Protein AF-A0AAX2J8S6-F1 (afdb_monomer_lite)

Structure (mmCIF, N/CA/C/O backbone):
data_AF-A0AAX2J8S6-F1
#
_entry.id   AF-A0AAX2J8S6-F1
#
loop_
_atom_site.group_PDB
_atom_site.id
_atom_site.type_symbol
_atom_site.label_atom_id
_atom_site.label_alt_id
_atom_site.label_comp_id
_atom_site.label_asym_id
_atom_site.label_entity_id
_atom_site.label_seq_id
_atom_site.pdbx_PDB_ins_code
_atom_site.Cartn_x
_atom_site.Cartn_y
_atom_site.Cartn_z
_atom_site.occupancy
_atom_site.B_iso_or_equiv
_atom_site.auth_seq_id
_atom_site.auth_comp_id
_atom_site.auth_asym_id
_atom_site.auth_atom_id
_atom_site.pdbx_PDB_model_num
ATOM 1 N N . MET A 1 1 ? 13.031 15.086 -13.408 1.00 35.50 1 MET A N 1
ATOM 2 C CA . MET A 1 1 ? 11.718 14.809 -14.027 1.00 35.50 1 MET A CA 1
ATOM 3 C C . MET A 1 1 ? 10.799 14.143 -13.002 1.00 35.50 1 MET A C 1
ATOM 5 O O . MET A 1 1 ? 10.540 12.955 -13.077 1.00 35.50 1 MET A O 1
ATOM 9 N N . TRP A 1 2 ? 10.330 14.912 -12.016 1.00 35.69 2 TRP A N 1
ATOM 10 C CA . TRP A 1 2 ? 9.343 14.489 -11.006 1.00 35.69 2 TRP A CA 1
ATOM 11 C C . TRP A 1 2 ? 7.900 14.495 -11.565 1.00 35.69 2 TRP A C 1
ATOM 13 O O . TRP A 1 2 ? 6.934 14.534 -10.813 1.00 35.69 2 TRP A O 1
ATOM 23 N N . ASN A 1 3 ? 7.733 14.500 -12.893 1.00 44.53 3 ASN A N 1
ATOM 24 C CA . ASN A 1 3 ? 6.484 14.934 -13.528 1.00 44.53 3 ASN A CA 1
ATOM 25 C C . ASN A 1 3 ? 5.424 13.857 -13.704 1.00 44.53 3 ASN A C 1
ATOM 27 O O . ASN A 1 3 ? 4.303 14.174 -14.092 1.00 44.53 3 ASN A O 1
ATOM 31 N N . ILE A 1 4 ? 5.731 12.605 -13.393 1.00 46.97 4 ILE A N 1
ATOM 32 C CA . ILE A 1 4 ? 4.718 11.563 -13.338 1.00 46.97 4 ILE A CA 1
ATOM 33 C C . ILE A 1 4 ? 5.112 10.650 -12.182 1.00 46.97 4 ILE A C 1
ATOM 35 O O . ILE A 1 4 ? 5.736 9.609 -12.365 1.00 46.97 4 ILE A O 1
ATOM 39 N N . LEU A 1 5 ? 4.729 11.027 -10.958 1.00 46.59 5 LEU A N 1
ATOM 40 C CA . LEU A 1 5 ? 4.230 9.994 -10.051 1.00 46.59 5 LEU A CA 1
ATOM 41 C C . LEU A 1 5 ? 3.269 9.172 -10.908 1.00 46.59 5 LEU A C 1
ATOM 43 O O . LEU A 1 5 ? 2.350 9.797 -11.436 1.00 46.59 5 LEU A O 1
ATOM 47 N N . ASP A 1 6 ? 3.536 7.880 -11.168 1.00 58.91 6 ASP A N 1
ATOM 48 C CA . ASP A 1 6 ? 2.656 7.052 -12.004 1.00 58.91 6 ASP A CA 1
ATOM 49 C C . ASP A 1 6 ? 1.241 7.284 -11.513 1.00 58.91 6 ASP A C 1
ATOM 51 O O . ASP A 1 6 ? 0.866 6.794 -10.445 1.00 58.91 6 ASP A O 1
ATOM 55 N N . ARG A 1 7 ? 0.480 8.105 -12.250 1.00 61.53 7 ARG A N 1
ATOM 56 C CA . ARG A 1 7 ? -0.844 8.553 -11.808 1.00 61.53 7 ARG A CA 1
ATOM 57 C C . ARG A 1 7 ? -1.725 7.337 -11.574 1.00 61.53 7 ARG A C 1
ATOM 59 O O . ARG A 1 7 ? -2.597 7.375 -10.722 1.00 61.53 7 ARG A O 1
ATOM 66 N N . TYR A 1 8 ? -1.412 6.250 -12.276 1.00 65.38 8 TYR A N 1
ATOM 67 C CA . TYR A 1 8 ? -1.931 4.920 -12.050 1.00 65.38 8 TYR A CA 1
ATOM 68 C C . TYR A 1 8 ? 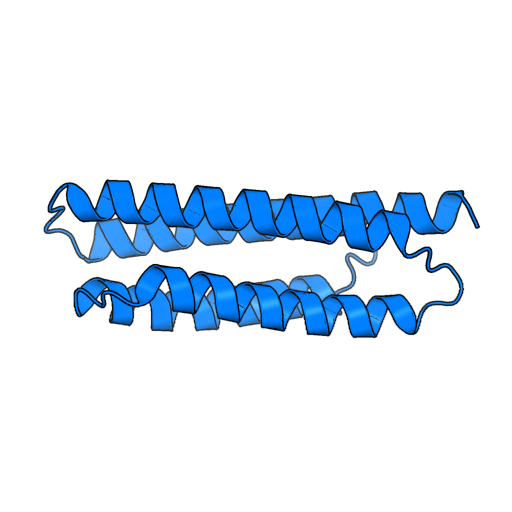-1.702 4.410 -10.622 1.00 65.38 8 TYR A C 1
ATOM 70 O O . TYR A 1 8 ? -2.665 4.106 -9.939 1.00 65.38 8 TYR A O 1
ATOM 78 N N . VAL A 1 9 ? -0.467 4.353 -10.119 1.00 62.22 9 VAL A N 1
ATOM 79 C CA . VAL A 1 9 ? -0.182 3.805 -8.780 1.00 62.22 9 VAL A CA 1
ATOM 80 C C . VAL A 1 9 ? -0.652 4.732 -7.669 1.00 62.22 9 VAL A C 1
ATOM 82 O O . VAL A 1 9 ? -1.170 4.257 -6.658 1.00 62.22 9 VAL A O 1
ATOM 85 N N . LEU A 1 10 ? -0.535 6.048 -7.865 1.00 62.75 10 LEU A N 1
ATOM 86 C CA . LEU A 1 10 ? -1.118 7.015 -6.938 1.00 62.75 10 LEU A CA 1
ATOM 87 C C . LEU A 1 10 ? -2.653 6.911 -6.938 1.00 62.75 10 LEU A C 1
ATOM 89 O O . LEU A 1 10 ? -3.258 6.880 -5.874 1.00 62.75 10 LEU A O 1
ATOM 93 N N . GLY A 1 11 ? -3.274 6.777 -8.111 1.00 68.06 11 GLY A N 1
ATOM 94 C CA . GLY A 1 11 ? -4.718 6.617 -8.281 1.00 68.06 11 GLY A CA 1
ATOM 95 C C . GLY A 1 11 ? -5.247 5.311 -7.694 1.00 68.06 11 GLY A C 1
ATOM 96 O O . GLY A 1 11 ? -6.196 5.339 -6.922 1.00 68.06 11 GLY A O 1
ATOM 97 N N . VAL A 1 12 ? -4.592 4.179 -7.966 1.00 71.12 12 VAL A N 1
ATOM 98 C CA . VAL A 1 12 ? -4.891 2.878 -7.344 1.00 71.12 12 VAL A CA 1
ATOM 99 C C . VAL A 1 12 ? -4.734 2.980 -5.829 1.00 71.12 12 VAL A C 1
ATOM 101 O O . VAL A 1 12 ? -5.603 2.519 -5.097 1.00 71.12 12 VAL A O 1
ATOM 104 N N . GLY A 1 13 ? -3.672 3.635 -5.349 1.00 67.38 13 GLY A N 1
ATOM 105 C CA . GLY A 1 13 ? -3.468 3.909 -3.928 1.00 67.38 13 GLY A CA 1
ATOM 106 C C . GLY A 1 13 ? -4.624 4.696 -3.308 1.00 67.38 13 GLY A C 1
ATOM 107 O O . GLY A 1 13 ? -5.164 4.267 -2.295 1.00 67.38 13 GLY A O 1
ATOM 108 N N . VAL A 1 14 ? -5.043 5.795 -3.938 1.00 69.19 14 VAL A N 1
ATOM 109 C CA . VAL A 1 14 ? -6.149 6.648 -3.474 1.00 69.19 14 VAL A CA 1
ATOM 110 C C . VAL A 1 14 ? -7.490 5.912 -3.513 1.00 69.19 14 VAL A C 1
ATOM 112 O O . VAL A 1 14 ? -8.233 5.975 -2.540 1.00 69.19 14 VAL A O 1
ATOM 115 N N . ILE A 1 15 ? -7.794 5.168 -4.580 1.00 78.12 15 ILE A N 1
ATOM 116 C CA . ILE A 1 15 ? -9.042 4.396 -4.702 1.00 78.12 15 ILE A CA 1
ATOM 117 C C . ILE A 1 15 ? -9.118 3.328 -3.609 1.00 78.12 15 ILE A C 1
ATOM 119 O O . ILE A 1 15 ? -10.108 3.263 -2.882 1.00 78.12 15 ILE A O 1
ATOM 123 N N . PHE A 1 16 ? -8.057 2.533 -3.435 1.00 72.81 16 PHE A N 1
ATOM 124 C CA . PHE A 1 16 ? -7.993 1.545 -2.355 1.00 72.81 16 PHE A CA 1
ATOM 125 C C . PHE A 1 16 ? -8.051 2.198 -0.977 1.00 72.81 16 PHE A C 1
ATOM 127 O O . PHE A 1 16 ? -8.587 1.602 -0.048 1.00 72.81 16 PHE A O 1
ATOM 134 N N . HIS A 1 17 ? -7.525 3.412 -0.830 1.00 69.81 17 HIS A N 1
ATOM 135 C CA . HIS A 1 17 ? -7.576 4.137 0.428 1.00 69.81 17 HIS A CA 1
ATOM 136 C C . HIS A 1 17 ? -8.990 4.651 0.749 1.00 69.81 17 HIS A C 1
ATOM 138 O O . HIS A 1 17 ? -9.436 4.494 1.884 1.00 69.81 17 HIS A O 1
ATOM 144 N N . ILE A 1 18 ? -9.726 5.180 -0.235 1.00 72.69 18 ILE A N 1
ATOM 145 C CA . ILE A 1 18 ? -11.127 5.612 -0.079 1.00 72.69 18 ILE A CA 1
ATOM 146 C C . ILE A 1 18 ? -12.024 4.409 0.236 1.00 72.69 18 ILE A C 1
ATOM 148 O O . ILE A 1 18 ? -12.730 4.416 1.243 1.00 72.69 18 ILE A O 1
ATOM 152 N N . ILE A 1 19 ? -11.943 3.353 -0.582 1.00 76.69 19 ILE A N 1
ATOM 153 C CA . ILE A 1 19 ? -12.721 2.119 -0.395 1.00 76.69 19 ILE A CA 1
ATOM 154 C C . ILE A 1 19 ? -12.361 1.479 0.948 1.00 76.69 19 ILE A C 1
ATOM 156 O O . ILE A 1 19 ? -13.236 1.169 1.752 1.00 76.69 19 ILE A O 1
ATOM 160 N N . GLY A 1 20 ? -11.064 1.341 1.223 1.00 69.50 20 GLY A N 1
ATOM 161 C CA . GLY A 1 20 ? -10.558 0.775 2.464 1.00 69.50 20 GLY A CA 1
ATOM 162 C C . GLY A 1 20 ? -11.037 1.543 3.688 1.00 69.50 20 GLY A C 1
ATOM 163 O O . GLY A 1 20 ? -11.465 0.916 4.641 1.00 69.50 20 GLY A O 1
ATOM 164 N N . THR A 1 21 ? -11.040 2.877 3.668 1.00 67.00 21 THR A N 1
ATOM 165 C CA . THR A 1 21 ? -11.512 3.679 4.810 1.00 67.00 21 THR A CA 1
ATOM 166 C C . THR A 1 21 ? -12.991 3.430 5.104 1.00 67.00 21 THR A C 1
ATOM 168 O O . THR A 1 21 ? -13.345 3.267 6.270 1.00 67.00 21 THR A O 1
ATOM 171 N N . PHE A 1 22 ? -13.844 3.337 4.078 1.00 69.44 22 PHE A N 1
ATOM 172 C CA . PHE A 1 22 ? -15.276 3.064 4.252 1.00 69.44 22 PHE A CA 1
ATOM 173 C C . PHE A 1 22 ? -15.513 1.682 4.884 1.00 69.44 22 PHE A C 1
ATOM 175 O O . PHE A 1 22 ? -16.088 1.586 5.967 1.00 69.44 22 PHE A O 1
ATOM 182 N N . PHE A 1 23 ? -14.951 0.631 4.277 1.00 69.31 23 PHE A N 1
ATOM 183 C CA . PHE A 1 23 ? -15.076 -0.743 4.776 1.00 69.31 23 PHE A CA 1
ATOM 184 C C . PHE A 1 23 ? -14.400 -0.961 6.135 1.00 69.31 23 PHE A C 1
ATOM 186 O O . PHE A 1 23 ? -14.900 -1.724 6.955 1.00 69.31 23 PHE A O 1
ATOM 193 N N . LEU A 1 24 ? -13.261 -0.309 6.395 1.00 68.38 24 LEU A N 1
ATOM 194 C CA . LEU A 1 24 ? -12.576 -0.405 7.685 1.00 68.38 24 LEU A CA 1
ATOM 195 C C . LEU A 1 24 ? -13.379 0.264 8.786 1.00 68.38 24 LEU A C 1
ATOM 197 O O . LEU A 1 24 ? -13.444 -0.276 9.880 1.00 68.38 24 LEU A O 1
ATOM 201 N N . THR A 1 25 ? -13.999 1.408 8.507 1.00 65.06 25 THR A N 1
ATOM 202 C CA . THR A 1 25 ? -14.829 2.102 9.495 1.00 65.06 25 THR A CA 1
ATOM 203 C C . THR A 1 25 ? -16.017 1.230 9.893 1.00 65.06 25 THR A C 1
ATOM 205 O O . THR A 1 25 ? -16.248 1.030 11.081 1.00 65.06 25 THR A O 1
ATOM 208 N N . GLU A 1 26 ? -16.702 0.629 8.921 1.00 66.56 26 GLU A N 1
ATOM 209 C CA . GLU A 1 26 ? -17.816 -0.298 9.157 1.00 66.56 26 GLU A CA 1
ATOM 210 C C . GLU A 1 2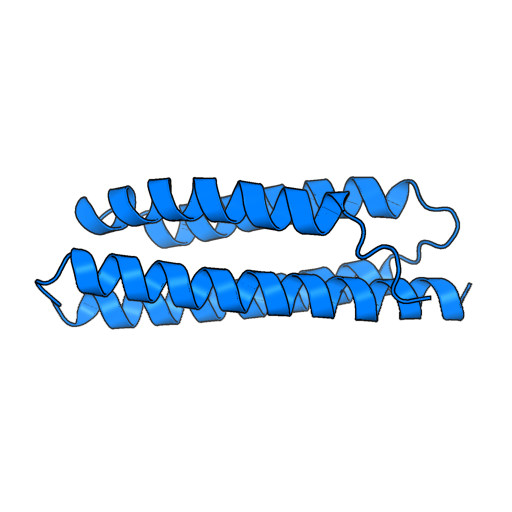6 ? -17.365 -1.566 9.907 1.00 66.56 26 GLU A C 1
ATOM 212 O O . GLU A 1 26 ? -17.904 -1.901 10.958 1.00 66.56 26 GLU A O 1
ATOM 217 N N . ALA A 1 27 ? -16.277 -2.207 9.467 1.00 67.12 27 ALA A N 1
ATOM 218 C CA . ALA A 1 27 ? -15.732 -3.391 10.133 1.00 67.12 27 ALA A CA 1
ATOM 219 C C . ALA A 1 27 ? -15.256 -3.114 11.573 1.00 67.12 27 ALA A C 1
ATOM 221 O O . ALA A 1 27 ? -15.322 -3.995 12.430 1.00 67.12 27 ALA A O 1
ATOM 222 N N . ILE A 1 28 ? -14.759 -1.908 11.852 1.00 65.81 28 ILE A N 1
ATOM 223 C CA . ILE A 1 28 ? -14.378 -1.482 13.202 1.00 65.81 28 ILE A CA 1
ATOM 224 C C . ILE A 1 28 ? -15.620 -1.267 14.074 1.00 65.81 28 ILE A C 1
ATOM 226 O O . ILE A 1 28 ? -15.619 -1.697 15.228 1.00 65.81 28 ILE A O 1
ATOM 230 N N . LEU A 1 29 ? -16.666 -0.635 13.533 1.00 65.38 29 LEU A N 1
ATOM 231 C CA . LEU A 1 29 ? -17.935 -0.394 14.229 1.00 65.38 29 LEU A CA 1
ATOM 232 C C . LEU A 1 29 ? -18.645 -1.690 14.617 1.00 65.38 29 LEU A C 1
ATOM 234 O O . LEU A 1 29 ? -19.151 -1.797 15.732 1.00 65.38 29 LEU A O 1
ATOM 238 N N . ASP A 1 30 ? -18.591 -2.692 13.745 1.00 67.56 30 ASP A N 1
ATOM 239 C CA . ASP A 1 30 ? -19.188 -4.008 13.985 1.00 67.56 30 ASP A CA 1
ATOM 240 C C . ASP A 1 30 ? -18.338 -4.906 14.903 1.00 67.56 30 ASP A C 1
ATOM 242 O O . ASP A 1 30 ? -18.685 -6.063 15.151 1.00 67.56 30 ASP A O 1
ATOM 246 N N . GLY A 1 31 ? -17.187 -4.420 15.391 1.00 65.69 31 GLY A N 1
ATOM 247 C CA . GLY A 1 31 ? -16.253 -5.227 16.181 1.00 65.69 31 GLY A CA 1
ATOM 248 C C . GLY A 1 31 ? -15.737 -6.445 15.407 1.00 65.69 31 GLY A C 1
ATOM 249 O O . GLY A 1 31 ? -15.482 -7.506 15.985 1.00 65.69 31 GLY A O 1
ATOM 250 N N . ASN A 1 32 ? -15.616 -6.323 14.083 1.00 68.69 32 ASN A N 1
ATOM 251 C CA . ASN A 1 32 ? -15.380 -7.450 13.201 1.00 68.69 32 ASN A CA 1
ATOM 252 C C . ASN A 1 32 ? -13.996 -8.066 13.457 1.00 68.69 32 ASN A C 1
ATOM 254 O O . ASN A 1 32 ? -12.948 -7.476 13.175 1.00 68.69 32 ASN A O 1
ATOM 258 N N . LYS A 1 33 ? -13.987 -9.315 13.934 1.00 70.44 33 LYS A N 1
ATOM 259 C CA . LYS A 1 33 ? -12.762 -10.091 14.201 1.00 70.44 33 LYS A CA 1
ATOM 260 C C . LYS A 1 33 ? -11.863 -10.269 12.968 1.00 70.44 33 LYS A C 1
ATOM 262 O O . LYS A 1 33 ? -10.680 -10.570 13.117 1.00 70.44 33 LYS A O 1
ATOM 267 N N . TYR A 1 34 ? -12.406 -10.072 11.767 1.00 71.06 34 TYR A N 1
ATOM 268 C CA . TYR A 1 34 ? -11.709 -10.209 10.491 1.00 71.06 34 TYR A CA 1
ATOM 269 C C . TYR A 1 34 ? -11.069 -8.905 9.987 1.00 71.06 34 TYR A C 1
ATOM 271 O O . TYR A 1 34 ? -10.460 -8.907 8.920 1.00 71.06 34 TYR A O 1
ATOM 279 N N . LEU A 1 35 ? -11.122 -7.807 10.753 1.00 69.31 35 LEU A N 1
ATOM 280 C CA . LEU A 1 35 ? -10.551 -6.504 10.379 1.00 69.31 35 LEU A CA 1
ATOM 281 C C . LEU A 1 35 ? -9.110 -6.595 9.850 1.00 69.31 35 LEU A C 1
ATOM 283 O O . LEU A 1 35 ? -8.786 -6.057 8.793 1.00 69.31 35 LEU A O 1
ATOM 287 N N . LEU A 1 36 ? -8.240 -7.321 10.559 1.00 68.81 36 LEU A N 1
ATOM 288 C CA . LEU A 1 36 ? -6.836 -7.470 10.168 1.00 68.81 36 LEU A CA 1
ATOM 289 C C . LEU A 1 36 ? -6.686 -8.214 8.830 1.00 68.81 36 LEU A C 1
ATOM 291 O O . LEU A 1 36 ? -5.802 -7.898 8.039 1.00 68.81 36 LEU A O 1
ATOM 295 N N . GLN A 1 37 ? -7.563 -9.184 8.568 1.00 71.12 37 GLN A N 1
ATOM 296 C CA . GLN A 1 37 ? -7.562 -9.971 7.334 1.00 71.12 37 GLN A CA 1
ATOM 297 C C . GLN A 1 37 ? -8.066 -9.134 6.157 1.00 71.12 37 GLN A C 1
ATOM 299 O O . GLN A 1 37 ? -7.467 -9.176 5.088 1.00 71.12 37 GLN A O 1
ATOM 304 N N . ILE A 1 38 ? -9.092 -8.302 6.365 1.00 72.38 38 ILE A N 1
ATOM 305 C CA . ILE A 1 38 ? -9.585 -7.350 5.357 1.00 72.38 38 ILE A CA 1
ATOM 306 C C . ILE A 1 38 ? -8.457 -6.398 4.929 1.00 72.38 38 ILE A C 1
ATOM 308 O O . ILE A 1 38 ? -8.213 -6.233 3.733 1.00 72.38 38 ILE A O 1
ATOM 312 N N . ILE A 1 39 ? -7.706 -5.842 5.890 1.00 70.19 39 ILE A N 1
ATOM 313 C CA . ILE A 1 39 ? -6.530 -4.993 5.615 1.00 70.19 39 ILE A CA 1
ATOM 314 C C . ILE A 1 39 ? -5.487 -5.752 4.780 1.00 70.19 39 ILE A C 1
ATOM 316 O O . ILE A 1 39 ? -4.967 -5.224 3.795 1.00 70.19 39 ILE A O 1
ATOM 320 N N . GLN A 1 40 ? -5.178 -6.995 5.157 1.00 70.31 40 GLN A N 1
ATOM 321 C CA . GLN A 1 40 ? -4.178 -7.818 4.471 1.00 70.31 40 GLN A CA 1
ATOM 322 C C . GLN A 1 40 ? -4.590 -8.159 3.034 1.00 70.31 40 GLN A C 1
ATOM 324 O O . GLN A 1 40 ? -3.779 -8.001 2.120 1.00 70.31 40 GLN A O 1
ATOM 329 N N . TYR A 1 41 ? -5.841 -8.568 2.812 1.00 73.38 41 TYR A N 1
ATOM 330 C CA . TYR A 1 41 ? -6.345 -8.888 1.476 1.00 73.38 41 TYR A CA 1
ATOM 331 C C . TYR A 1 41 ? -6.404 -7.655 0.574 1.00 73.38 41 TYR A C 1
ATOM 333 O O . TYR A 1 41 ? -5.969 -7.727 -0.574 1.00 73.38 41 TYR A O 1
ATOM 341 N N . ALA A 1 42 ? -6.844 -6.503 1.090 1.00 73.00 42 ALA A N 1
ATOM 342 C CA . ALA A 1 42 ? -6.819 -5.250 0.335 1.00 73.00 42 ALA A CA 1
ATOM 343 C C . ALA A 1 42 ? -5.388 -4.871 -0.096 1.00 73.00 42 ALA A C 1
ATOM 345 O O . ALA A 1 42 ? -5.166 -4.435 -1.228 1.00 73.00 42 ALA A O 1
ATOM 346 N N . SER A 1 43 ? -4.400 -5.100 0.776 1.00 70.81 43 SER A N 1
ATOM 347 C CA . SER A 1 43 ? -2.981 -4.905 0.459 1.00 70.81 43 SER A CA 1
ATOM 348 C C . SER A 1 43 ? -2.487 -5.810 -0.654 1.00 70.81 43 SER A C 1
ATOM 350 O O . SER A 1 43 ? -1.874 -5.335 -1.608 1.00 70.81 43 SER A O 1
ATOM 352 N N . LEU A 1 44 ? -2.765 -7.111 -0.534 1.00 72.50 44 LEU A N 1
ATOM 353 C CA . LEU A 1 44 ? -2.353 -8.120 -1.502 1.00 72.50 44 LEU A CA 1
ATOM 354 C C . LEU A 1 44 ? -2.927 -7.798 -2.880 1.00 72.50 44 LEU A C 1
ATOM 356 O O . LEU A 1 44 ? -2.176 -7.763 -3.852 1.00 72.50 44 LEU A O 1
ATOM 360 N N . SER A 1 45 ? -4.215 -7.459 -2.951 1.00 74.12 45 SER A N 1
ATOM 361 C CA . SER A 1 45 ? -4.872 -7.039 -4.192 1.00 74.12 45 SER A CA 1
ATOM 362 C C . SER A 1 45 ? -4.185 -5.824 -4.819 1.00 74.12 45 SER A C 1
ATOM 364 O O . SER A 1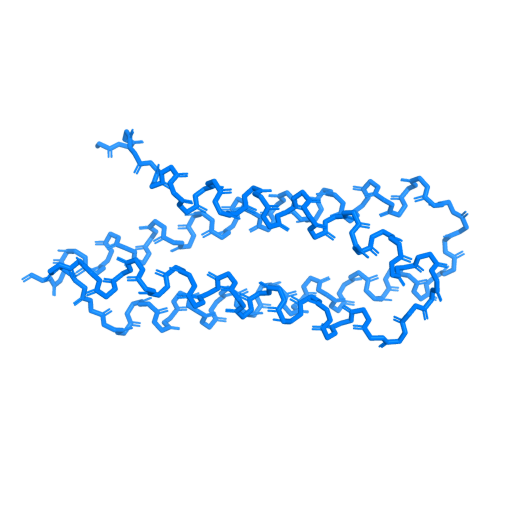 45 ? -3.848 -5.843 -6.003 1.00 74.12 45 SER A O 1
ATOM 366 N N . LYS A 1 46 ? -3.883 -4.790 -4.024 1.00 77.81 46 LYS A N 1
ATOM 367 C CA . LYS A 1 46 ? -3.132 -3.614 -4.488 1.00 77.81 46 LYS A CA 1
ATOM 368 C C . LYS A 1 46 ? -1.737 -3.995 -5.002 1.00 77.81 46 LYS A C 1
ATOM 370 O O . LYS A 1 46 ? -1.313 -3.507 -6.047 1.00 77.81 46 LYS A O 1
ATOM 375 N N . SER A 1 47 ? -1.017 -4.864 -4.295 1.00 74.38 47 SER A N 1
ATOM 376 C CA . SER A 1 47 ? 0.312 -5.329 -4.703 1.00 74.38 47 SER A CA 1
ATOM 377 C C . SER A 1 47 ? 0.280 -6.104 -6.020 1.00 74.38 47 SER A C 1
ATOM 379 O O . SER A 1 47 ? 1.125 -5.852 -6.871 1.00 74.38 47 SER A O 1
ATOM 381 N N . VAL A 1 48 ? -0.710 -6.976 -6.235 1.00 73.88 48 VAL A N 1
ATOM 382 C CA . VAL A 1 48 ? -0.893 -7.710 -7.503 1.00 73.88 48 VAL A CA 1
ATOM 383 C C . VAL A 1 48 ? -1.131 -6.752 -8.675 1.00 73.88 48 VAL A C 1
ATOM 385 O O . VAL A 1 48 ? -0.543 -6.920 -9.745 1.00 73.88 48 VAL A O 1
ATOM 388 N N . ILE A 1 49 ? -1.933 -5.704 -8.470 1.00 76.19 49 ILE A N 1
ATOM 389 C CA . ILE A 1 49 ? -2.173 -4.668 -9.486 1.00 76.19 49 ILE A CA 1
ATOM 390 C C . ILE A 1 49 ? -0.865 -3.939 -9.836 1.00 76.19 49 ILE A C 1
ATOM 392 O O . ILE A 1 49 ? -0.518 -3.791 -11.008 1.00 76.19 49 ILE A O 1
ATOM 396 N N . ILE A 1 50 ? -0.096 -3.528 -8.823 1.00 75.94 50 ILE A N 1
ATOM 397 C CA . ILE A 1 50 ? 1.184 -2.828 -9.014 1.00 75.94 50 ILE A CA 1
ATOM 398 C C . ILE A 1 50 ? 2.233 -3.735 -9.674 1.00 75.94 50 ILE A C 1
ATOM 400 O O . ILE A 1 50 ? 2.983 -3.275 -10.535 1.00 75.94 50 ILE A O 1
ATOM 404 N N . PHE A 1 51 ? 2.272 -5.017 -9.307 1.00 75.94 51 PHE A N 1
ATOM 405 C CA . PHE A 1 51 ? 3.132 -6.020 -9.933 1.00 75.94 51 PHE A CA 1
ATOM 406 C C . PHE A 1 51 ? 2.854 -6.155 -11.425 1.00 75.94 51 PHE A C 1
ATOM 408 O O . PHE A 1 51 ? 3.784 -6.106 -12.225 1.00 75.94 51 PHE A O 1
ATOM 415 N N . SER A 1 52 ? 1.576 -6.272 -11.791 1.00 71.38 52 SER A N 1
ATOM 416 C CA . SER A 1 52 ? 1.144 -6.416 -13.185 1.00 71.38 52 SER A CA 1
ATOM 417 C C . SER A 1 52 ? 1.608 -5.231 -14.035 1.00 71.38 52 SER A C 1
ATOM 419 O O . SER A 1 52 ? 2.050 -5.414 -15.164 1.00 71.38 52 SER A O 1
ATOM 421 N N . TYR A 1 53 ? 1.594 -4.023 -13.461 1.00 76.25 53 TYR A N 1
ATOM 422 C CA . TYR A 1 53 ? 2.131 -2.827 -14.112 1.00 76.25 53 TYR A CA 1
ATOM 423 C C . TYR A 1 53 ? 3.658 -2.863 -14.269 1.00 76.25 53 TYR A C 1
ATOM 425 O O . TYR A 1 53 ? 4.186 -2.435 -15.288 1.00 76.25 53 TYR A O 1
ATOM 433 N N . TRP A 1 54 ? 4.382 -3.375 -13.272 1.00 75.62 54 TRP A N 1
ATOM 434 C CA . TRP A 1 54 ? 5.843 -3.468 -13.319 1.00 75.62 54 TRP A CA 1
ATOM 435 C C . TRP A 1 54 ? 6.346 -4.528 -14.298 1.00 75.62 54 TRP A C 1
ATOM 437 O O . TRP A 1 54 ? 7.353 -4.294 -14.948 1.00 75.62 54 TRP A O 1
ATOM 447 N N . VAL A 1 55 ? 5.666 -5.671 -14.420 1.00 73.94 55 VAL A N 1
ATOM 448 C CA . VAL A 1 55 ? 6.056 -6.737 -15.363 1.00 73.94 55 VAL A CA 1
ATOM 449 C C . VAL A 1 55 ? 5.899 -6.296 -16.822 1.00 73.94 55 VAL A C 1
ATOM 451 O O . VAL A 1 55 ? 6.640 -6.770 -17.675 1.00 73.94 55 VAL A O 1
ATOM 454 N N . GLY A 1 56 ? 4.985 -5.364 -17.107 1.00 69.50 56 GLY A N 1
ATOM 455 C CA . GLY A 1 56 ? 4.839 -4.753 -18.432 1.00 69.50 56 GLY A CA 1
ATOM 456 C C . GLY A 1 56 ? 5.907 -3.709 -18.786 1.00 69.50 56 GLY A C 1
ATOM 457 O O . GLY A 1 56 ? 5.794 -3.077 -19.831 1.00 69.50 56 GLY A O 1
ATOM 458 N N . ASP A 1 57 ? 6.905 -3.482 -17.926 1.00 76.31 57 ASP A N 1
ATOM 459 C CA . ASP A 1 57 ? 7.977 -2.508 -18.137 1.00 76.31 57 ASP A CA 1
ATOM 460 C C . ASP A 1 57 ? 9.297 -3.199 -18.491 1.00 76.31 57 ASP A C 1
ATOM 462 O O . ASP A 1 57 ? 9.851 -3.951 -17.690 1.00 76.31 57 ASP A O 1
ATOM 466 N N . ASP A 1 58 ? 9.868 -2.881 -19.650 1.00 71.44 58 ASP A N 1
ATOM 467 C CA . ASP A 1 58 ? 11.117 -3.494 -20.130 1.00 71.44 58 ASP A CA 1
ATOM 468 C C . ASP A 1 58 ? 12.330 -3.224 -19.216 1.00 71.44 58 ASP A C 1
ATOM 470 O O . ASP A 1 58 ? 13.356 -3.905 -19.292 1.00 71.44 58 ASP A O 1
ATOM 474 N N . ARG A 1 59 ? 12.235 -2.233 -18.317 1.00 76.50 59 ARG A N 1
ATOM 475 C CA . ARG A 1 59 ? 13.280 -1.892 -17.331 1.00 76.50 59 ARG A CA 1
ATOM 476 C C . ARG A 1 59 ? 13.072 -2.535 -15.964 1.00 76.50 59 ARG A C 1
ATOM 478 O O . ARG A 1 59 ? 13.707 -2.165 -14.966 1.00 76.50 59 ARG A O 1
ATOM 485 N N . TYR A 1 60 ? 12.161 -3.492 -15.899 1.00 74.31 60 TYR A N 1
ATOM 486 C CA . TYR A 1 60 ? 11.825 -4.221 -14.696 1.00 74.31 60 TYR A CA 1
ATOM 487 C C . TYR A 1 60 ? 12.946 -5.154 -14.226 1.00 74.31 60 TYR A C 1
ATOM 489 O O . TYR A 1 60 ? 13.503 -5.954 -14.976 1.00 74.31 60 TYR A O 1
ATOM 497 N N . LYS A 1 61 ? 13.229 -5.117 -12.920 1.00 79.94 61 LYS A N 1
ATOM 498 C CA . LYS A 1 61 ? 14.028 -6.122 -12.214 1.00 79.94 61 LYS A CA 1
ATOM 499 C C . LYS A 1 61 ? 13.272 -6.575 -10.968 1.00 79.94 61 LYS A C 1
ATOM 501 O O . LYS A 1 61 ? 13.094 -5.803 -10.020 1.00 79.94 61 LYS A O 1
ATOM 506 N N . PHE A 1 62 ? 12.925 -7.863 -10.930 1.00 76.50 62 PHE A N 1
ATOM 507 C CA . PHE A 1 62 ? 12.128 -8.485 -9.865 1.00 76.50 62 PHE A CA 1
ATOM 508 C C . PHE A 1 62 ? 12.603 -8.153 -8.446 1.00 76.50 62 PHE A C 1
ATOM 510 O O . PHE A 1 62 ? 11.787 -7.829 -7.585 1.00 76.50 62 PHE A O 1
ATOM 517 N N . ARG A 1 63 ? 13.921 -8.137 -8.204 1.00 82.62 63 ARG A N 1
ATOM 518 C CA . ARG A 1 63 ? 14.494 -7.859 -6.874 1.00 82.62 63 ARG A CA 1
ATOM 519 C C . ARG A 1 63 ? 14.004 -6.548 -6.246 1.00 82.62 63 ARG A C 1
ATOM 521 O O . ARG A 1 63 ? 13.806 -6.498 -5.038 1.00 82.62 63 ARG A O 1
ATOM 528 N N . TYR A 1 64 ? 13.796 -5.493 -7.038 1.00 84.38 64 TYR A N 1
ATOM 529 C CA . TYR A 1 64 ? 13.367 -4.196 -6.503 1.00 84.38 64 TYR A CA 1
ATOM 530 C C . TYR A 1 64 ? 11.868 -4.159 -6.231 1.00 84.38 64 TYR A C 1
ATOM 532 O O . TYR A 1 64 ? 11.457 -3.569 -5.237 1.00 84.38 64 TYR A O 1
ATOM 540 N N . TYR A 1 65 ? 11.068 -4.840 -7.054 1.00 82.44 65 TYR A N 1
ATOM 541 C CA . TYR A 1 65 ? 9.654 -5.043 -6.755 1.00 82.44 65 TYR A CA 1
ATOM 542 C C . TYR A 1 65 ? 9.476 -5.875 -5.484 1.00 82.44 65 TYR A C 1
ATOM 544 O O . TYR A 1 65 ? 8.671 -5.529 -4.628 1.00 82.44 65 TYR A O 1
ATOM 552 N N . PHE A 1 66 ? 10.250 -6.950 -5.335 1.00 81.00 66 PHE A N 1
ATOM 553 C CA . PHE A 1 66 ? 10.163 -7.828 -4.175 1.00 81.00 66 PHE A CA 1
ATOM 554 C C . PHE A 1 66 ? 10.514 -7.093 -2.871 1.00 81.00 66 PHE A C 1
ATOM 556 O O . PHE A 1 66 ? 9.791 -7.201 -1.884 1.00 81.00 66 PHE A O 1
ATOM 563 N N . LEU A 1 67 ? 11.564 -6.263 -2.883 1.00 85.00 67 LEU A N 1
ATOM 564 C CA . LEU A 1 67 ? 11.908 -5.401 -1.746 1.00 85.00 67 LEU A CA 1
ATOM 565 C C . LEU A 1 67 ? 10.829 -4.343 -1.464 1.00 85.00 67 LEU A C 1
ATOM 567 O O . LEU A 1 67 ? 10.473 -4.132 -0.304 1.00 85.00 67 LEU A O 1
ATOM 571 N N . TYR A 1 68 ? 10.276 -3.715 -2.509 1.00 87.19 68 TYR A N 1
ATOM 572 C CA . TYR A 1 68 ? 9.121 -2.822 -2.385 1.00 87.19 68 TYR A CA 1
ATOM 573 C C . TYR A 1 68 ? 7.942 -3.532 -1.710 1.00 87.19 68 TYR A C 1
ATOM 575 O O . TYR A 1 68 ? 7.379 -3.000 -0.754 1.00 87.19 68 TYR A O 1
ATOM 583 N N . PHE A 1 69 ? 7.601 -4.736 -2.169 1.00 83.00 69 PHE A N 1
ATOM 584 C CA . PHE A 1 69 ? 6.502 -5.542 -1.650 1.00 83.00 69 PHE A CA 1
ATOM 585 C C . PHE A 1 69 ? 6.681 -5.850 -0.160 1.00 83.00 69 PHE A C 1
ATOM 587 O O . PHE A 1 69 ? 5.774 -5.577 0.625 1.00 83.00 69 PHE A O 1
ATOM 594 N N . ILE A 1 70 ? 7.860 -6.334 0.248 1.00 83.31 70 ILE A N 1
ATOM 595 C CA . ILE A 1 70 ? 8.157 -6.650 1.656 1.00 83.31 70 ILE A CA 1
ATOM 596 C C . ILE A 1 70 ? 8.019 -5.411 2.545 1.00 83.31 70 ILE A C 1
ATOM 598 O O . ILE A 1 70 ? 7.403 -5.477 3.612 1.00 83.31 70 ILE A O 1
ATOM 602 N N . LEU A 1 71 ? 8.569 -4.271 2.118 1.00 85.94 71 LEU A N 1
ATOM 603 C CA . LEU A 1 71 ? 8.491 -3.036 2.899 1.00 85.94 71 LEU A CA 1
ATOM 604 C C . LEU A 1 71 ? 7.060 -2.504 2.970 1.00 85.94 71 LEU A C 1
ATOM 606 O O . LEU A 1 71 ? 6.621 -2.087 4.039 1.00 85.94 71 LEU A O 1
ATOM 610 N N . ASN A 1 72 ? 6.306 -2.577 1.871 1.00 84.19 72 ASN A N 1
ATOM 611 C CA . ASN A 1 72 ? 4.898 -2.186 1.856 1.00 84.19 72 ASN A CA 1
ATOM 612 C C . ASN A 1 72 ? 4.063 -3.032 2.813 1.00 84.19 72 ASN A C 1
ATOM 614 O O . ASN A 1 72 ? 3.275 -2.501 3.596 1.00 84.19 72 ASN A O 1
ATOM 618 N N . PHE A 1 73 ? 4.268 -4.348 2.757 1.00 81.38 73 PHE A N 1
ATOM 619 C CA . PHE A 1 73 ? 3.574 -5.303 3.601 1.00 81.38 73 PHE A CA 1
ATOM 620 C C . PHE A 1 73 ? 3.905 -5.073 5.076 1.00 81.38 73 PHE A C 1
ATOM 622 O O . PHE A 1 73 ? 2.997 -5.001 5.897 1.00 81.38 73 PHE A O 1
ATOM 629 N N . THR A 1 74 ? 5.183 -4.867 5.405 1.00 84.44 74 THR A N 1
ATOM 630 C CA . THR A 1 74 ? 5.636 -4.577 6.776 1.00 84.44 74 THR A CA 1
ATOM 631 C C . THR A 1 74 ? 5.010 -3.295 7.327 1.00 84.44 74 THR A C 1
ATOM 633 O O . THR A 1 74 ? 4.490 -3.291 8.445 1.00 84.44 74 THR A O 1
ATOM 636 N N . VAL A 1 75 ? 5.019 -2.212 6.544 1.00 84.06 75 VAL A N 1
ATOM 637 C CA . VAL A 1 75 ? 4.436 -0.917 6.929 1.00 84.06 75 VAL A CA 1
ATOM 638 C C . VAL A 1 75 ? 2.934 -1.051 7.193 1.00 84.06 75 VAL A C 1
ATOM 640 O O . VAL A 1 75 ? 2.441 -0.597 8.228 1.00 84.06 75 VAL A O 1
ATOM 643 N N . LEU A 1 76 ? 2.208 -1.741 6.312 1.00 80.38 76 LEU A N 1
ATOM 644 C CA . LEU A 1 76 ? 0.776 -1.945 6.493 1.00 80.38 76 LEU A CA 1
ATOM 645 C C . LEU A 1 76 ? 0.462 -2.874 7.672 1.00 80.38 76 LEU A C 1
ATOM 647 O O . LEU A 1 76 ? -0.411 -2.561 8.478 1.00 80.38 76 LEU A O 1
ATOM 651 N N . PHE A 1 77 ? 1.175 -3.991 7.807 1.00 78.31 77 PHE A N 1
ATOM 652 C CA . PHE A 1 77 ? 0.986 -4.922 8.918 1.00 78.31 77 PHE A CA 1
ATOM 653 C C . PHE A 1 77 ? 1.180 -4.218 10.266 1.00 78.31 77 PHE A C 1
ATOM 655 O O . PHE A 1 77 ? 0.333 -4.327 11.153 1.00 78.31 77 PHE A O 1
ATOM 662 N N . SER A 1 78 ? 2.235 -3.406 10.377 1.00 82.56 78 SER A N 1
ATOM 663 C CA . SER A 1 78 ? 2.522 -2.600 11.569 1.00 82.56 78 SER A CA 1
ATOM 664 C C . SER A 1 78 ? 1.395 -1.606 11.866 1.00 82.56 78 SER A C 1
ATOM 666 O O . SER A 1 78 ? 0.973 -1.472 13.013 1.00 82.56 78 SER A O 1
ATOM 668 N N . SER A 1 79 ? 0.842 -0.959 10.835 1.00 80.19 79 SER A N 1
ATOM 669 C CA . SER A 1 79 ? -0.294 -0.045 11.000 1.00 80.19 79 SER A CA 1
ATOM 670 C C . SER A 1 79 ? -1.582 -0.750 11.439 1.00 80.19 79 SER A C 1
ATOM 672 O O . SER A 1 79 ? -2.304 -0.229 12.284 1.00 80.19 79 SER A O 1
ATOM 674 N N . GLY A 1 80 ? -1.845 -1.963 10.942 1.00 77.12 80 GLY A N 1
ATOM 675 C CA . GLY A 1 80 ? -2.991 -2.771 11.360 1.00 77.12 80 GLY A CA 1
ATOM 676 C C . GLY A 1 80 ? -2.894 -3.193 12.827 1.00 77.12 80 GLY A C 1
ATOM 677 O O . GLY A 1 80 ? -3.887 -3.128 13.552 1.00 77.12 80 GLY A O 1
ATOM 678 N N . LEU A 1 81 ? -1.692 -3.558 13.291 1.00 78.44 81 LEU A N 1
ATOM 679 C CA . LEU A 1 81 ? -1.436 -3.817 14.712 1.00 78.44 81 LEU A CA 1
ATOM 680 C C . LEU A 1 81 ? -1.653 -2.564 15.567 1.00 78.44 81 LEU A C 1
ATOM 682 O O . LEU A 1 81 ? -2.288 -2.651 16.618 1.00 78.44 81 LEU A O 1
ATOM 686 N N . PHE A 1 82 ? -1.179 -1.406 15.102 1.00 79.25 82 PHE A N 1
ATOM 687 C CA . PHE A 1 82 ? -1.362 -0.131 15.793 1.00 79.25 82 PHE A CA 1
ATOM 688 C C . PHE A 1 82 ? -2.845 0.249 15.920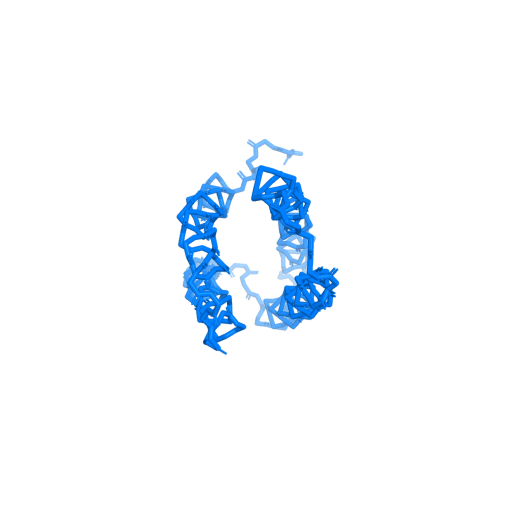 1.00 79.25 82 PHE A C 1
ATOM 690 O O . PHE A 1 82 ? -3.313 0.531 17.022 1.00 79.25 82 PHE A O 1
ATOM 697 N N . ILE A 1 83 ? -3.610 0.176 14.824 1.00 75.12 83 ILE A N 1
ATOM 698 C CA . ILE A 1 83 ? -5.060 0.439 14.821 1.00 75.12 83 ILE A CA 1
ATOM 699 C C . ILE A 1 83 ? -5.777 -0.515 15.782 1.00 75.12 83 ILE A C 1
ATOM 701 O O . ILE A 1 83 ? -6.596 -0.081 16.590 1.00 75.12 83 ILE A O 1
ATOM 705 N N . ARG A 1 84 ? -5.438 -1.810 15.754 1.00 73.88 84 ARG A N 1
ATOM 706 C CA . ARG A 1 84 ? -6.025 -2.811 16.656 1.00 73.88 84 ARG A CA 1
ATOM 707 C C . ARG A 1 84 ? -5.744 -2.504 18.129 1.00 73.88 84 ARG A C 1
ATOM 709 O O . ARG A 1 84 ? -6.644 -2.646 18.953 1.00 73.88 84 ARG A O 1
ATOM 716 N N . ALA A 1 85 ? -4.526 -2.078 18.460 1.00 75.81 85 ALA A N 1
ATOM 717 C CA . ALA A 1 85 ? -4.171 -1.669 19.817 1.00 75.81 85 ALA A CA 1
ATOM 718 C C . ALA A 1 85 ? -4.977 -0.440 20.272 1.00 75.81 85 ALA A C 1
ATOM 720 O O . ALA A 1 85 ? -5.420 -0.392 21.417 1.00 75.81 85 ALA A O 1
ATOM 721 N N . PHE A 1 86 ? -5.222 0.511 19.366 1.00 70.12 86 PHE A N 1
ATOM 722 C CA . PHE A 1 86 ? -6.004 1.719 19.634 1.00 70.12 86 PHE A CA 1
ATOM 723 C C . PHE A 1 86 ? -7.495 1.416 19.869 1.00 70.12 86 PHE A C 1
ATOM 725 O O . PHE A 1 86 ? -8.100 1.943 20.800 1.00 70.12 86 PHE A O 1
ATOM 732 N N . ILE A 1 87 ? -8.077 0.504 19.081 1.00 67.38 87 ILE A N 1
ATOM 733 C CA . ILE A 1 87 ? -9.460 0.024 19.261 1.00 67.38 87 ILE A CA 1
ATOM 734 C C . ILE A 1 87 ? -9.619 -0.707 20.602 1.00 67.38 87 ILE A C 1
ATOM 736 O O . ILE A 1 87 ? -10.620 -0.524 21.294 1.00 67.38 87 ILE A O 1
ATOM 740 N N . GLY A 1 88 ? -8.613 -1.489 21.011 1.00 62.56 88 GLY A N 1
ATOM 741 C CA . GLY A 1 88 ? -8.607 -2.211 22.288 1.00 62.56 88 GLY A CA 1
ATOM 742 C C . GLY A 1 88 ? -8.708 -1.318 23.533 1.00 62.56 88 GLY A C 1
ATOM 743 O O . GLY A 1 88 ? -9.031 -1.821 24.605 1.00 62.56 88 GLY A O 1
ATOM 744 N N . GLN A 1 89 ? -8.490 -0.003 23.403 1.00 65.75 89 GLN A N 1
ATOM 745 C CA . GLN A 1 89 ? -8.633 0.968 24.495 1.00 65.75 89 GLN A CA 1
ATOM 746 C C . GLN A 1 89 ? -10.069 1.493 24.690 1.00 65.75 89 GLN A C 1
ATOM 748 O O . GLN A 1 89 ? -10.280 2.400 25.492 1.00 65.75 89 GLN A O 1
ATOM 753 N N . ASN A 1 90 ? -11.075 0.915 24.016 1.00 60.69 90 ASN A N 1
ATOM 754 C CA . ASN A 1 90 ? -12.500 1.217 24.236 1.00 60.69 90 ASN A CA 1
ATOM 755 C C . ASN A 1 90 ? -12.862 2.706 24.026 1.00 60.69 90 ASN A C 1
ATOM 757 O O . ASN A 1 90 ? -13.686 3.288 24.738 1.00 60.69 90 ASN A O 1
ATOM 761 N N . ILE A 1 91 ? -12.238 3.343 23.032 1.00 59.75 91 ILE A N 1
ATOM 762 C CA . ILE A 1 91 ? -12.501 4.739 22.671 1.00 59.75 91 ILE A CA 1
ATOM 763 C C . ILE A 1 91 ? -13.923 4.840 22.103 1.00 59.75 91 ILE A C 1
ATOM 765 O O . ILE A 1 91 ? -14.180 4.483 20.958 1.00 59.75 91 ILE A O 1
ATOM 769 N N . LYS A 1 92 ? -14.860 5.354 22.909 1.00 58.72 92 LYS A N 1
ATOM 770 C CA . LYS A 1 92 ? -16.292 5.480 22.566 1.00 58.72 92 LYS A CA 1
ATOM 771 C C . LYS A 1 92 ? -16.597 6.498 21.453 1.00 58.72 92 LYS A C 1
ATOM 773 O O . LYS A 1 92 ? -17.741 6.620 21.027 1.00 58.72 92 LYS A O 1
ATOM 778 N N . ALA A 1 93 ? -15.601 7.247 20.983 1.00 66.62 93 ALA A N 1
ATOM 779 C CA . ALA A 1 93 ? -15.778 8.290 19.981 1.00 66.62 93 ALA A CA 1
ATOM 780 C C . ALA A 1 93 ? -15.510 7.750 18.567 1.00 66.62 93 ALA A C 1
ATOM 782 O O . ALA A 1 93 ? -14.402 7.866 18.044 1.00 66.62 93 ALA A O 1
ATOM 783 N N . VAL A 1 94 ? -16.552 7.210 17.930 1.00 67.12 94 VAL A N 1
ATOM 784 C CA . VAL A 1 94 ? -16.553 6.748 16.526 1.00 67.12 94 VAL A CA 1
ATOM 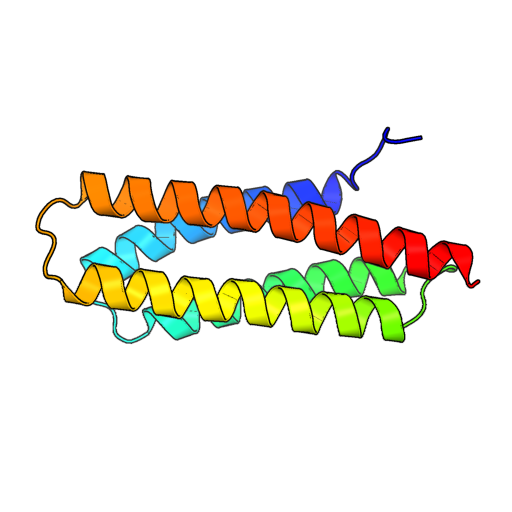785 C C . VAL A 1 94 ? -15.921 7.768 15.570 1.00 67.12 94 VAL A C 1
ATOM 787 O O . VAL A 1 94 ? -15.127 7.410 14.700 1.00 67.12 94 VAL A O 1
ATOM 790 N N . VAL A 1 95 ? -16.222 9.056 15.766 1.00 67.44 95 VAL A N 1
ATOM 791 C CA . VAL A 1 95 ? -15.677 10.155 14.954 1.00 67.44 95 VAL A CA 1
ATOM 792 C C . VAL A 1 95 ? -14.156 10.261 15.104 1.00 67.44 95 VAL A C 1
ATOM 794 O O . VAL A 1 95 ? -13.448 10.363 14.107 1.00 67.44 95 VAL A O 1
ATOM 797 N N . LEU A 1 96 ? -13.634 10.170 16.332 1.00 74.19 96 LEU A N 1
ATOM 798 C CA . LEU A 1 96 ? -12.194 10.221 16.595 1.00 74.19 96 LEU A CA 1
ATOM 799 C C . LEU A 1 96 ? -11.476 9.020 15.971 1.00 74.19 96 LEU A C 1
ATOM 801 O O . LEU A 1 96 ? -10.428 9.178 15.352 1.00 74.19 96 LEU A O 1
ATOM 805 N N . LEU A 1 97 ? -12.064 7.830 16.090 1.00 73.38 97 LEU A N 1
ATOM 806 C CA . LEU A 1 97 ? -11.510 6.601 15.529 1.00 73.38 97 LEU A CA 1
ATOM 807 C C . LEU A 1 97 ? -11.445 6.652 13.998 1.00 73.38 97 LEU A C 1
ATOM 809 O O . LEU A 1 97 ? -10.420 6.310 13.414 1.00 73.38 97 LEU A O 1
ATOM 813 N N . THR A 1 98 ? -12.499 7.164 13.363 1.00 73.00 98 THR A N 1
ATOM 814 C CA . THR A 1 98 ? -12.554 7.367 11.908 1.00 73.00 98 THR A CA 1
ATOM 815 C C . THR A 1 98 ? -11.472 8.344 11.447 1.00 73.00 98 THR A C 1
ATOM 817 O O . THR A 1 98 ? -10.747 8.062 10.494 1.00 73.00 98 THR A O 1
ATOM 820 N N . VAL A 1 99 ? -11.297 9.465 12.156 1.00 78.50 99 VAL A N 1
ATOM 821 C CA . VAL A 1 99 ? -10.247 10.455 11.857 1.00 78.50 99 VAL A CA 1
ATOM 822 C C . VAL A 1 99 ? -8.852 9.847 12.007 1.00 78.50 99 VAL A C 1
ATOM 824 O O . VAL A 1 99 ? -8.006 10.043 11.137 1.00 78.50 99 VAL A O 1
ATOM 827 N N . VAL A 1 100 ? -8.604 9.070 13.064 1.00 77.75 100 VAL A N 1
ATOM 828 C CA . VAL A 1 100 ? -7.311 8.399 13.278 1.00 77.75 100 VAL A CA 1
ATOM 829 C C . VAL A 1 100 ? -7.017 7.400 12.156 1.00 77.75 100 VAL A C 1
ATOM 831 O O . VAL A 1 100 ? -5.925 7.429 11.587 1.00 77.75 100 VAL A O 1
ATOM 834 N N . VAL A 1 101 ? -7.986 6.556 11.790 1.00 76.62 101 VAL A N 1
ATOM 835 C CA . VAL A 1 101 ? -7.843 5.583 10.692 1.00 76.62 101 VAL A CA 1
ATOM 836 C C . VAL A 1 101 ? -7.583 6.291 9.360 1.00 76.62 101 VAL A C 1
ATOM 838 O O . VAL A 1 101 ? -6.700 5.870 8.609 1.00 76.62 101 VAL A O 1
ATOM 841 N N . PHE A 1 102 ? -8.285 7.395 9.094 1.00 80.56 102 PHE A N 1
ATOM 842 C CA . PHE A 1 102 ? -8.078 8.210 7.900 1.00 80.56 102 PHE A CA 1
ATOM 843 C C . PHE A 1 102 ? -6.663 8.802 7.845 1.00 80.56 102 PHE A C 1
ATOM 845 O O . PHE A 1 102 ? -5.959 8.620 6.854 1.00 80.56 102 PHE A O 1
ATOM 852 N N . VAL A 1 103 ? -6.205 9.452 8.921 1.00 84.06 103 VAL A N 1
ATOM 853 C CA . VAL A 1 103 ? -4.863 10.057 8.988 1.00 84.06 103 VAL A CA 1
ATOM 854 C C . VAL A 1 103 ? -3.773 9.001 8.803 1.00 84.06 103 VAL A C 1
ATOM 856 O O . VAL A 1 103 ? -2.845 9.207 8.019 1.00 84.06 103 VAL A O 1
ATOM 859 N N . ILE A 1 104 ? -3.898 7.850 9.470 1.00 81.88 104 ILE A N 1
ATOM 860 C CA . ILE A 1 104 ? -2.954 6.736 9.318 1.00 81.88 104 ILE A CA 1
ATOM 861 C C . ILE A 1 104 ? -2.928 6.266 7.865 1.00 81.88 104 ILE A C 1
ATOM 863 O O . ILE A 1 104 ? -1.857 6.169 7.270 1.00 81.88 104 ILE A O 1
ATOM 867 N N . GLY A 1 105 ? -4.087 6.000 7.265 1.00 78.44 105 GLY A N 1
ATOM 868 C CA . GLY A 1 105 ? -4.135 5.528 5.887 1.00 78.44 105 GLY A CA 1
ATOM 869 C C . GLY A 1 105 ? -3.618 6.554 4.869 1.00 78.44 105 GLY A C 1
ATOM 870 O O . GLY A 1 105 ? -2.972 6.169 3.888 1.00 78.44 105 GLY A O 1
ATOM 871 N N . PHE A 1 106 ? -3.791 7.850 5.131 1.00 81.50 106 PHE A N 1
ATOM 872 C CA . PHE A 1 106 ? -3.234 8.909 4.293 1.00 81.50 106 PHE A CA 1
ATOM 873 C C . PHE A 1 106 ? -1.701 8.909 4.350 1.00 81.50 106 PHE A C 1
ATOM 875 O O . PHE A 1 106 ? -1.036 8.888 3.311 1.00 81.50 106 PHE A O 1
ATOM 882 N N . ILE A 1 107 ? -1.128 8.820 5.555 1.00 84.69 107 ILE A N 1
ATOM 883 C CA . ILE A 1 107 ? 0.323 8.681 5.757 1.00 84.69 107 ILE A CA 1
ATOM 884 C C . ILE A 1 107 ? 0.847 7.425 5.047 1.00 84.69 107 ILE A C 1
ATOM 886 O O . ILE A 1 107 ? 1.848 7.487 4.331 1.00 84.69 107 ILE A O 1
ATOM 890 N N . LEU A 1 108 ? 0.151 6.292 5.177 1.00 82.75 108 LEU A N 1
ATOM 891 C CA . LEU A 1 108 ? 0.517 5.041 4.504 1.00 82.75 108 LEU A CA 1
ATOM 892 C C . LEU A 1 108 ? 0.490 5.173 2.980 1.00 82.75 108 LEU A C 1
ATOM 894 O O . LEU A 1 108 ? 1.338 4.596 2.299 1.00 82.75 108 LEU A O 1
ATOM 898 N N . THR A 1 109 ? -0.449 5.947 2.436 1.00 80.50 109 THR A N 1
ATOM 899 C CA . THR A 1 109 ? -0.530 6.226 0.998 1.00 80.50 109 THR A CA 1
ATOM 900 C C . THR A 1 109 ? 0.701 6.998 0.522 1.00 80.50 109 THR A C 1
ATOM 902 O O . THR A 1 109 ? 1.298 6.624 -0.491 1.00 80.50 109 THR A O 1
ATOM 905 N N . ILE A 1 110 ? 1.144 8.005 1.283 1.00 81.88 110 ILE A N 1
ATOM 906 C CA . ILE A 1 110 ? 2.370 8.766 0.995 1.00 81.88 110 ILE A CA 1
ATOM 907 C C . ILE A 1 110 ? 3.606 7.861 1.070 1.00 81.88 110 ILE A C 1
ATOM 909 O O . ILE A 1 110 ? 4.407 7.842 0.134 1.00 81.88 110 ILE A O 1
ATOM 913 N N . ILE A 1 111 ? 3.750 7.071 2.141 1.00 84.56 111 ILE A N 1
ATOM 914 C CA . ILE A 1 111 ? 4.878 6.138 2.309 1.00 84.56 111 ILE A CA 1
ATOM 915 C C . ILE A 1 111 ? 4.918 5.135 1.153 1.00 84.56 111 ILE A C 1
ATOM 917 O O . ILE A 1 111 ? 5.975 4.891 0.573 1.00 84.56 111 ILE A O 1
ATOM 921 N N . ASN A 1 112 ? 3.767 4.578 0.775 1.00 82.06 112 ASN A N 1
ATOM 922 C CA . ASN A 1 112 ? 3.655 3.646 -0.340 1.00 82.06 112 ASN A CA 1
ATOM 923 C C . ASN A 1 112 ? 4.114 4.281 -1.661 1.00 82.06 112 ASN A C 1
ATOM 925 O O . ASN A 1 112 ? 4.914 3.686 -2.383 1.00 82.06 112 ASN A O 1
ATOM 929 N N . ALA A 1 113 ? 3.638 5.491 -1.959 1.00 79.50 113 ALA A N 1
ATOM 930 C CA . ALA A 1 113 ? 4.023 6.226 -3.159 1.00 79.50 113 ALA A CA 1
ATOM 931 C C . ALA A 1 113 ? 5.533 6.520 -3.187 1.00 79.50 113 ALA A C 1
ATOM 933 O O . ALA A 1 113 ? 6.179 6.343 -4.220 1.00 79.50 113 ALA A O 1
ATOM 934 N N . PHE A 1 114 ? 6.110 6.902 -2.046 1.00 85.38 114 PHE A N 1
ATOM 935 C CA . PHE A 1 114 ? 7.548 7.116 -1.909 1.00 85.38 114 PHE A CA 1
ATOM 936 C C . PHE A 1 114 ? 8.352 5.830 -2.148 1.00 85.38 114 PHE A C 1
ATOM 938 O O . PHE A 1 114 ? 9.257 5.820 -2.985 1.00 85.38 114 PHE A O 1
ATOM 945 N N . LEU A 1 115 ? 8.005 4.733 -1.462 1.00 84.25 115 LEU A N 1
ATOM 946 C CA . LEU A 1 115 ? 8.678 3.437 -1.612 1.00 84.25 115 LEU A CA 1
ATOM 947 C C . LEU A 1 115 ? 8.622 2.960 -3.063 1.00 84.25 115 LEU A C 1
ATOM 949 O 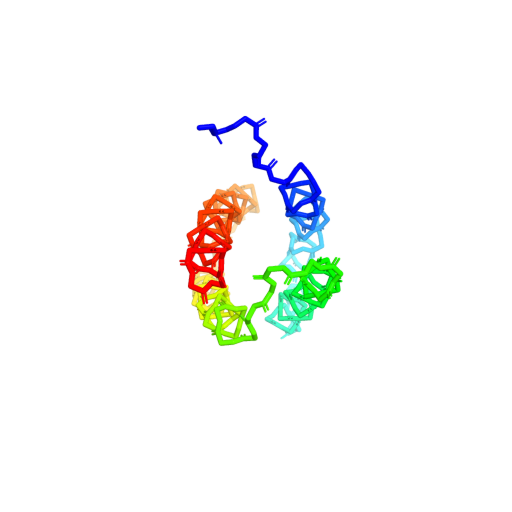O . LEU A 1 115 ? 9.637 2.554 -3.624 1.00 84.25 115 LEU A O 1
ATOM 953 N N . TYR A 1 116 ? 7.450 3.058 -3.685 1.00 83.56 116 TYR A N 1
ATOM 954 C CA . TYR A 1 116 ? 7.262 2.726 -5.090 1.00 83.56 116 TYR A CA 1
ATOM 955 C C . TYR A 1 116 ? 8.251 3.475 -5.990 1.00 83.56 116 TYR A C 1
ATOM 957 O O . TYR A 1 116 ? 8.989 2.850 -6.751 1.00 83.56 116 TYR A O 1
ATOM 965 N N . GLN A 1 117 ? 8.304 4.807 -5.875 1.00 82.88 117 GLN A N 1
ATOM 966 C CA . GLN A 1 117 ? 9.188 5.643 -6.691 1.00 82.88 117 GLN A CA 1
ATOM 967 C C . GLN A 1 117 ? 10.660 5.306 -6.456 1.00 82.88 117 GLN A C 1
ATOM 969 O O . GLN A 1 117 ? 11.427 5.156 -7.408 1.00 82.88 117 GLN A O 1
ATOM 974 N N . PHE A 1 118 ? 11.048 5.120 -5.196 1.00 86.88 118 PHE A N 1
ATOM 975 C CA . PHE A 1 118 ? 12.410 4.755 -4.829 1.00 86.88 118 PHE A CA 1
ATOM 976 C C . PHE A 1 118 ? 12.854 3.443 -5.492 1.00 86.88 118 PHE A C 1
ATOM 978 O O . PHE A 1 118 ? 13.900 3.395 -6.148 1.00 86.88 118 PHE A O 1
ATOM 985 N N . PHE A 1 119 ? 12.052 2.383 -5.367 1.00 86.19 119 PHE A N 1
ATOM 986 C CA . PHE A 1 119 ? 12.391 1.078 -5.936 1.00 86.19 119 PHE A CA 1
ATOM 987 C C . PHE A 1 119 ? 12.296 1.059 -7.461 1.00 86.19 119 PHE A C 1
ATOM 989 O O . PHE A 1 119 ? 13.118 0.405 -8.104 1.00 86.19 119 PHE A O 1
ATOM 996 N N . LYS A 1 120 ? 11.361 1.809 -8.050 1.00 82.50 120 LYS A N 1
ATOM 997 C CA . LYS A 1 120 ? 11.234 1.944 -9.504 1.00 82.50 120 LYS A CA 1
ATOM 998 C C . LYS A 1 120 ? 12.474 2.603 -10.112 1.00 82.50 120 LYS A C 1
ATOM 1000 O O . LYS A 1 120 ? 13.080 2.054 -11.029 1.00 82.50 120 LYS A O 1
ATOM 1005 N N . LEU A 1 121 ? 12.914 3.730 -9.547 1.00 83.50 121 LEU A N 1
ATOM 1006 C CA . LEU A 1 121 ? 14.130 4.431 -9.979 1.00 83.50 121 LEU A CA 1
ATOM 1007 C C . LEU A 1 121 ? 15.376 3.553 -9.845 1.00 83.50 121 LEU A C 1
ATOM 1009 O O . LEU A 1 121 ? 16.244 3.559 -10.718 1.00 83.50 121 LEU A O 1
ATOM 1013 N N . LYS A 1 122 ? 15.463 2.768 -8.766 1.00 84.75 122 LYS A N 1
ATOM 1014 C CA . LYS A 1 122 ? 16.526 1.773 -8.604 1.00 84.75 122 LYS A CA 1
ATOM 1015 C C . LYS A 1 122 ? 16.441 0.691 -9.681 1.00 84.75 122 LYS A C 1
ATOM 1017 O O . LYS A 1 122 ? 17.468 0.394 -10.275 1.00 84.75 122 LYS A O 1
ATOM 1022 N N . SER A 1 123 ? 15.260 0.156 -9.985 1.00 80.88 123 SER A N 1
ATOM 1023 C CA . SER A 1 123 ? 15.092 -0.818 -11.074 1.00 80.88 123 SER A CA 1
ATOM 1024 C C . SER A 1 123 ? 15.624 -0.293 -12.402 1.00 80.88 123 SER A C 1
ATOM 1026 O O . SER A 1 123 ? 16.386 -0.986 -13.066 1.00 80.88 123 SER A O 1
ATOM 1028 N N . TYR A 1 124 ? 15.306 0.957 -12.732 1.00 81.69 124 TYR A N 1
ATOM 1029 C CA . TYR A 1 124 ? 15.701 1.572 -13.997 1.00 81.69 124 TYR A CA 1
ATOM 1030 C C . TYR A 1 124 ? 17.186 1.921 -14.094 1.00 81.69 124 TYR A C 1
ATOM 1032 O O . TYR A 1 124 ? 17.738 1.887 -15.184 1.00 81.69 124 TYR A O 1
ATOM 1040 N N . LYS A 1 125 ? 17.836 2.285 -12.981 1.00 79.31 125 LYS A N 1
ATOM 1041 C CA . LYS A 1 125 ? 19.261 2.664 -12.973 1.00 79.31 125 LYS A CA 1
ATOM 1042 C C . LYS A 1 125 ? 20.202 1.471 -13.189 1.00 79.31 125 LYS A C 1
ATOM 1044 O O . LYS A 1 125 ? 21.342 1.668 -13.592 1.00 79.31 125 LYS A O 1
ATOM 1049 N N . TYR A 1 126 ? 19.760 0.263 -12.848 1.00 65.69 126 TYR A N 1
ATOM 1050 C CA . TYR A 1 126 ? 20.564 -0.961 -12.935 1.00 65.69 126 TYR A CA 1
ATOM 1051 C C . TYR A 1 126 ? 20.056 -1.910 -14.033 1.00 65.69 126 TYR A C 1
ATOM 1053 O O . TYR A 1 126 ? 20.185 -3.132 -13.899 1.00 65.69 126 TYR A O 1
ATOM 1061 N N . ASN A 1 127 ? 19.453 -1.339 -15.077 1.00 56.44 127 ASN A N 1
ATOM 1062 C CA . ASN A 1 127 ? 19.145 -1.991 -16.345 1.00 56.44 127 ASN A CA 1
ATOM 1063 C C . ASN A 1 127 ? 19.972 -1.333 -17.447 1.00 56.44 127 ASN A C 1
ATOM 1065 O O . ASN A 1 127 ? 20.448 -2.087 -18.315 1.00 56.44 127 ASN A O 1
#

Foldseek 3Di:
DPPDLPVVLLVLLVVLLVVLLVVLLVCLVVVPPCSLVSLQVSLVVSLVVVVVVQVPDPLHDVVLSVVLSVVLNVLSNVVSVVLVVVSVVVPVDSPVSSVVSSVSSVVSSVVSSVSSVVSVVVSNVVD

pLDDT: mean 73.39, std 9.66, range [35.5, 87.19]

Organism: NCBI:txid861

Sequence (127 aa):
MWNILDRYVLGVGVIFHIIGTFFLTEAILDGNKYLLQIIQYASLSKSVIIFSYWVGDDRYKFRYYFLYFILNFTVLFSSGLFIRAFIGQNIKAVVLLTVVVFVIGFILTIINAFLYQFFKLKSYKYN

Radius of gyration: 15.92 Å; chains: 1; bounding box: 40×25×45 Å

Secondary structure (DSSP, 8-state):
------HHHHHHHHHHHHHHHHHHHHHHHTT-TTHHHHHHHHHHHHHHHHHHHHHT-TT--HHHHHHHHHHHHHHHHHHHHHHHHHHTT----HHHHHHHHHHHHHHHHHHHHHHHHHHHHHHHHT-